Protein AF-A0A8S3CSV3-F1 (afdb_monomer)

pLDDT: mean 73.15, std 15.59, range [31.52, 91.69]

Secondary structure (DSSP, 8-state):
---S----HHHHHHHTBTHHHHHHHHHTT---SEEEEGGGTEEEEEEEEEEPSS-TT-EEEEEEEEEPPP-TTSS-----

Mean predicted aligned error: 9.32 Å

InterPro domains:
  IPR043472 Macro domain-like [G3DSA:3.40.220.10] (1-79)

Structure (mmCIF, N/CA/C/O backbone):
data_AF-A0A8S3CSV3-F1
#
_entry.id   AF-A0A8S3CSV3-F1
#
loop_
_atom_site.group_PDB
_atom_site.id
_atom_site.type_symbol
_atom_site.label_atom_id
_atom_site.label_alt_id
_atom_site.label_comp_id
_atom_site.label_asym_id
_atom_site.label_entity_id
_atom_site.label_seq_id
_atom_site.pdbx_PDB_ins_code
_atom_site.Cartn_x
_atom_site.Cartn_y
_atom_site.Cartn_z
_atom_site.occupancy
_atom_site.B_iso_or_equiv
_atom_site.auth_seq_id
_atom_site.auth_comp_id
_atom_site.auth_asym_id
_atom_site.auth_atom_id
_atom_site.pdbx_PDB_model_num
ATOM 1 N N . LEU A 1 1 ? 10.423 1.740 0.561 1.00 48.31 1 LEU A N 1
ATOM 2 C CA . LEU A 1 1 ? 9.614 1.849 1.791 1.00 48.31 1 LEU A CA 1
ATOM 3 C C . LEU A 1 1 ? 10.468 2.552 2.827 1.00 48.31 1 LEU A C 1
ATOM 5 O O . LEU A 1 1 ? 11.299 1.926 3.477 1.00 48.31 1 LEU A O 1
ATOM 9 N N . PHE A 1 2 ? 10.379 3.879 2.808 1.00 46.50 2 PHE A N 1
ATOM 10 C CA . PHE A 1 2 ? 11.098 4.773 3.710 1.00 46.50 2 PHE A CA 1
ATOM 11 C C . PHE A 1 2 ? 10.542 4.584 5.134 1.00 46.50 2 PHE A C 1
ATOM 13 O O . PHE A 1 2 ? 9.345 4.388 5.304 1.00 46.50 2 PHE A O 1
ATOM 20 N N . LEU A 1 3 ? 11.424 4.554 6.136 1.00 50.03 3 LEU A N 1
ATOM 21 C CA . LEU A 1 3 ? 11.114 4.252 7.545 1.00 50.03 3 LEU A CA 1
ATOM 22 C C . LEU A 1 3 ? 11.443 5.445 8.467 1.00 50.03 3 LEU A C 1
ATOM 24 O O . LEU A 1 3 ? 11.806 5.249 9.623 1.00 50.03 3 LEU A O 1
ATOM 28 N N . TYR A 1 4 ? 11.370 6.678 7.954 1.00 56.06 4 TYR A N 1
ATOM 29 C CA . TYR A 1 4 ? 11.857 7.879 8.654 1.00 56.06 4 TYR A CA 1
ATOM 30 C C . TYR A 1 4 ? 10.783 8.950 8.921 1.00 56.06 4 TYR A C 1
ATOM 32 O O . TYR A 1 4 ? 11.129 10.091 9.213 1.00 56.06 4 TYR A O 1
ATOM 40 N N . GLY A 1 5 ? 9.493 8.594 8.886 1.00 54.28 5 GLY A N 1
ATOM 41 C CA . GLY A 1 5 ? 8.409 9.501 9.284 1.00 54.28 5 GLY A CA 1
ATOM 42 C C . GLY A 1 5 ? 8.169 10.630 8.283 1.00 54.28 5 GLY A C 1
ATOM 43 O O . GLY A 1 5 ? 7.946 11.777 8.678 1.00 54.28 5 GLY A O 1
ATOM 44 N N . ALA A 1 6 ? 8.260 10.331 6.987 1.00 59.28 6 ALA A N 1
ATOM 45 C CA . ALA A 1 6 ? 7.885 11.277 5.954 1.00 59.28 6 ALA A CA 1
ATOM 46 C C . ALA A 1 6 ? 6.368 11.534 6.007 1.00 59.28 6 ALA A C 1
ATOM 48 O O . ALA A 1 6 ? 5.554 10.617 6.002 1.00 59.28 6 ALA A O 1
ATOM 49 N N . SER A 1 7 ? 5.960 12.805 5.998 1.00 67.75 7 SER A N 1
ATOM 50 C CA . SER A 1 7 ? 4.540 13.188 5.961 1.00 67.75 7 SER A CA 1
ATOM 51 C C . SER A 1 7 ? 3.948 12.998 4.554 1.00 67.75 7 SER A C 1
ATOM 53 O O . SER A 1 7 ? 3.543 13.955 3.894 1.00 67.75 7 SER A O 1
ATOM 55 N N . THR A 1 8 ? 3.967 11.762 4.047 1.00 78.00 8 THR A N 1
ATOM 56 C CA . THR A 1 8 ? 3.421 11.389 2.739 1.00 78.00 8 THR A CA 1
ATOM 57 C C . THR A 1 8 ? 2.109 10.626 2.887 1.00 78.00 8 THR A C 1
ATOM 59 O O . THR A 1 8 ? 1.796 10.022 3.920 1.00 78.00 8 THR A O 1
ATOM 62 N N . 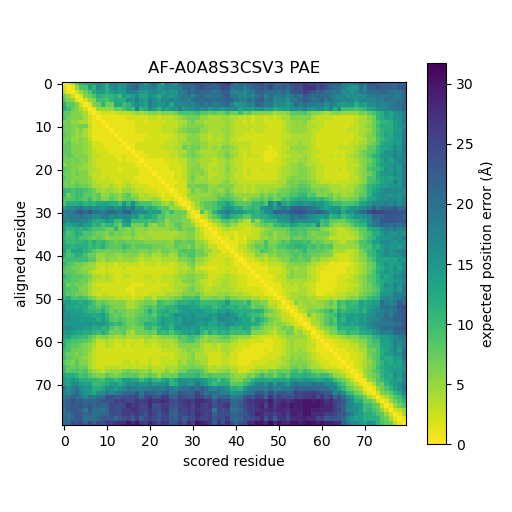GLN A 1 9 ? 1.320 10.640 1.813 1.00 82.50 9 GLN A N 1
ATOM 63 C CA . GLN A 1 9 ? 0.076 9.881 1.752 1.00 82.50 9 GLN A CA 1
ATOM 64 C C . GLN A 1 9 ? 0.329 8.368 1.870 1.00 82.50 9 GLN A C 1
ATOM 66 O O . GLN A 1 9 ? -0.416 7.683 2.569 1.00 82.50 9 GLN A O 1
ATOM 71 N N . GLU A 1 10 ? 1.395 7.855 1.243 1.00 83.19 10 GLU A N 1
ATOM 72 C CA . GLU A 1 10 ? 1.766 6.435 1.301 1.00 83.19 10 GLU A CA 1
ATOM 73 C C . GLU A 1 10 ? 2.098 5.991 2.732 1.00 83.19 10 GLU A C 1
ATOM 75 O O . GLU A 1 10 ? 1.573 4.973 3.189 1.00 83.19 10 GLU A O 1
ATOM 80 N N . GLU A 1 11 ? 2.901 6.769 3.471 1.00 83.00 11 GLU A N 1
ATOM 81 C CA . GLU A 1 11 ? 3.221 6.452 4.870 1.00 83.00 11 GLU A CA 1
ATOM 82 C C . GLU A 1 11 ? 1.967 6.465 5.748 1.00 83.00 11 GLU A C 1
ATOM 84 O O . GLU A 1 11 ? 1.771 5.558 6.556 1.00 83.00 11 GLU A O 1
ATOM 89 N N . THR A 1 12 ? 1.065 7.429 5.545 1.00 83.44 12 THR A N 1
ATOM 90 C CA . THR A 1 12 ? -0.198 7.507 6.298 1.00 83.44 12 THR A CA 1
ATOM 91 C C . THR A 1 12 ? -1.078 6.278 6.061 1.00 83.44 12 THR A C 1
ATOM 93 O O . THR A 1 12 ? -1.658 5.735 7.006 1.00 83.44 12 THR A O 1
ATOM 96 N N . ILE A 1 13 ? -1.174 5.816 4.811 1.00 86.75 13 ILE A N 1
ATOM 97 C CA . ILE A 1 13 ? -1.909 4.597 4.453 1.00 86.75 13 ILE A CA 1
ATOM 98 C C . ILE A 1 13 ? -1.250 3.373 5.095 1.00 86.75 13 ILE A C 1
ATOM 100 O O . ILE A 1 13 ? -1.945 2.555 5.696 1.00 86.75 13 ILE A O 1
ATOM 104 N N . CYS A 1 14 ? 0.076 3.253 5.009 1.00 86.62 14 CYS A N 1
ATOM 105 C CA . CYS A 1 14 ? 0.821 2.127 5.570 1.00 86.62 14 CYS A CA 1
ATOM 106 C C . CYS A 1 14 ? 0.750 2.068 7.101 1.00 86.62 14 CYS A C 1
ATOM 108 O O . CYS A 1 14 ? 0.651 0.979 7.656 1.00 86.62 14 CYS A O 1
ATOM 110 N N . TYR A 1 15 ? 0.775 3.216 7.779 1.00 84.50 15 TYR A N 1
ATOM 111 C CA . TYR A 1 15 ? 0.716 3.296 9.238 1.00 84.50 15 TYR A CA 1
ATOM 112 C C . TYR A 1 15 ? -0.662 2.908 9.785 1.00 84.50 15 TYR A C 1
ATOM 114 O O . TYR A 1 15 ? -0.766 2.225 10.800 1.00 84.50 15 TYR A O 1
ATOM 122 N N . ASN A 1 16 ? -1.728 3.319 9.096 1.00 86.06 16 ASN A N 1
ATOM 123 C CA . ASN A 1 16 ? -3.102 3.125 9.557 1.00 86.06 16 ASN A CA 1
ATOM 124 C C . ASN A 1 16 ? -3.788 1.906 8.931 1.00 86.06 16 ASN A C 1
ATOM 126 O O . ASN A 1 16 ? -5.008 1.792 9.017 1.00 86.06 16 ASN A O 1
ATOM 130 N N . SER A 1 17 ? -3.064 1.000 8.271 1.00 88.50 17 SER A N 1
ATOM 131 C CA . SER A 1 17 ? -3.677 -0.177 7.653 1.00 88.50 17 SER A CA 1
ATOM 132 C C . SER A 1 17 ? -2.743 -1.379 7.590 1.00 88.50 17 SER A C 1
ATOM 134 O O . SER A 1 17 ? -1.546 -1.290 7.844 1.00 88.50 17 SER A O 1
ATOM 136 N N . ASN A 1 18 ? -3.282 -2.532 7.200 1.00 87.31 18 ASN A N 1
ATOM 137 C CA . ASN A 1 18 ? -2.466 -3.703 6.877 1.00 87.31 18 ASN A CA 1
ATOM 138 C C . ASN A 1 18 ? -1.841 -3.657 5.462 1.00 87.31 18 ASN A C 1
ATOM 140 O O . ASN A 1 18 ? -1.181 -4.623 5.072 1.00 87.31 18 ASN A O 1
ATOM 144 N N . ALA A 1 19 ? -1.985 -2.558 4.705 1.00 87.88 19 ALA A N 1
ATOM 145 C CA . ALA A 1 19 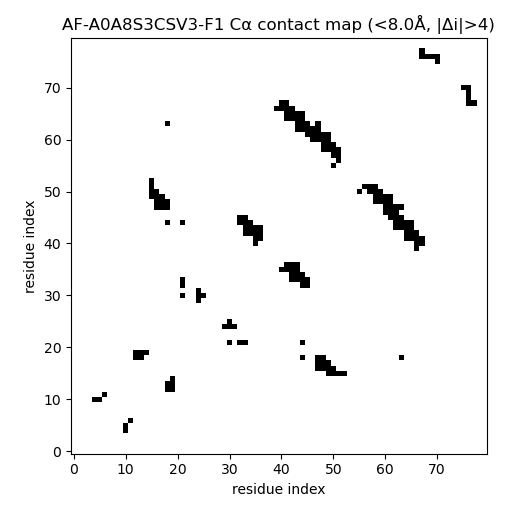? -1.435 -2.428 3.351 1.00 87.88 19 ALA A CA 1
ATOM 146 C C . ALA A 1 19 ? 0.093 -2.567 3.310 1.00 87.88 19 ALA A C 1
ATOM 148 O O . ALA A 1 19 ? 0.633 -3.150 2.370 1.00 87.88 19 ALA A O 1
ATOM 149 N N . TYR A 1 20 ? 0.792 -2.104 4.354 1.00 85.44 20 TYR A N 1
ATOM 150 C CA . TYR A 1 20 ? 2.248 -2.228 4.452 1.00 85.44 20 TYR A CA 1
ATOM 151 C C . TYR A 1 20 ? 2.710 -3.683 4.330 1.00 85.44 20 TYR A C 1
ATOM 153 O O . TYR A 1 20 ? 3.688 -3.985 3.645 1.00 85.44 20 TYR A O 1
ATOM 161 N N . ARG A 1 21 ? 1.974 -4.609 4.957 1.00 83.06 21 ARG A N 1
ATOM 162 C CA . ARG A 1 21 ? 2.305 -6.030 4.890 1.00 83.06 21 ARG A CA 1
ATOM 163 C C . ARG A 1 21 ? 2.129 -6.579 3.476 1.00 83.06 21 ARG A C 1
ATOM 165 O O . ARG A 1 21 ? 3.028 -7.260 2.999 1.00 83.06 21 ARG A O 1
ATOM 172 N N . ALA A 1 22 ? 1.039 -6.222 2.798 1.00 81.81 22 ALA A N 1
ATOM 173 C CA . ALA A 1 22 ? 0.785 -6.640 1.419 1.00 81.81 22 ALA A CA 1
ATOM 174 C C . ALA A 1 22 ? 1.856 -6.121 0.439 1.00 81.81 22 ALA A C 1
ATOM 176 O O . ALA A 1 22 ? 2.297 -6.858 -0.442 1.00 81.81 22 ALA A O 1
ATOM 177 N N . LEU A 1 23 ? 2.328 -4.882 0.624 1.00 80.88 23 LEU A N 1
ATOM 178 C CA . LEU A 1 23 ? 3.422 -4.307 -0.168 1.00 80.88 23 LEU A CA 1
ATOM 179 C C . LEU A 1 23 ? 4.760 -5.029 0.067 1.00 80.88 23 LEU A C 1
ATOM 181 O O . LEU A 1 23 ? 5.514 -5.261 -0.879 1.00 80.88 23 LEU A O 1
ATOM 185 N N . LEU A 1 24 ? 5.065 -5.418 1.310 1.00 80.81 24 LEU A N 1
ATOM 186 C CA . LEU A 1 24 ? 6.250 -6.230 1.614 1.00 80.81 24 LEU A CA 1
ATOM 187 C C . LEU A 1 24 ? 6.151 -7.630 1.004 1.00 80.81 24 LEU A C 1
ATOM 189 O O . LEU A 1 24 ? 7.104 -8.108 0.394 1.00 80.81 24 LEU A O 1
ATOM 193 N N . ASP A 1 25 ? 5.000 -8.273 1.152 1.00 79.62 25 ASP A N 1
ATOM 194 C CA . ASP A 1 25 ? 4.727 -9.607 0.625 1.00 79.62 25 ASP A CA 1
ATOM 195 C C . ASP A 1 25 ? 4.848 -9.629 -0.916 1.00 79.62 25 ASP A C 1
ATOM 197 O O . ASP A 1 25 ? 5.456 -10.547 -1.471 1.00 79.62 25 ASP A O 1
ATOM 201 N N . PHE A 1 26 ? 4.423 -8.557 -1.601 1.00 75.69 26 PHE A N 1
ATOM 202 C CA . PHE A 1 26 ? 4.718 -8.317 -3.020 1.00 75.69 26 PHE A CA 1
ATOM 203 C C . PHE A 1 26 ? 6.215 -8.225 -3.319 1.00 75.69 26 PHE A C 1
ATOM 205 O O . PHE A 1 26 ? 6.722 -8.971 -4.158 1.00 75.69 26 PHE A O 1
ATOM 212 N N . LYS A 1 27 ? 6.942 -7.360 -2.603 1.00 71.81 27 LYS A N 1
ATOM 213 C CA . LYS A 1 27 ? 8.388 -7.168 -2.792 1.00 71.81 27 LYS A CA 1
ATOM 214 C C . LYS A 1 27 ? 9.178 -8.474 -2.645 1.00 71.81 27 LYS A C 1
ATOM 216 O O . LYS A 1 27 ? 10.179 -8.662 -3.330 1.00 71.81 27 LYS A O 1
ATOM 221 N N . TYR A 1 28 ? 8.743 -9.363 -1.755 1.00 72.31 28 TYR A N 1
ATOM 222 C CA . TYR A 1 28 ? 9.413 -10.635 -1.472 1.00 72.31 28 TYR A CA 1
ATOM 223 C C . TYR A 1 28 ? 8.756 -11.853 -2.145 1.00 72.31 28 TYR A C 1
ATOM 225 O O . TYR A 1 28 ? 9.067 -12.980 -1.762 1.00 72.31 28 TYR A O 1
ATOM 233 N N . GLN A 1 29 ? 7.882 -11.648 -3.142 1.00 67.62 29 GLN A N 1
ATOM 234 C CA . GLN A 1 29 ? 7.222 -12.704 -3.932 1.00 67.62 29 GLN A CA 1
ATOM 235 C C . GLN A 1 29 ? 6.432 -13.737 -3.100 1.00 67.62 29 GLN A C 1
ATOM 237 O O . GLN A 1 29 ? 6.283 -14.893 -3.492 1.00 67.62 29 GLN A O 1
ATOM 242 N N . ARG A 1 30 ? 5.907 -13.342 -1.937 1.00 60.19 30 ARG A N 1
ATOM 243 C CA . ARG A 1 30 ? 5.092 -14.191 -1.055 1.00 60.19 30 ARG A CA 1
ATOM 244 C C . ARG A 1 30 ? 3.654 -13.715 -1.114 1.00 60.19 30 ARG A C 1
ATOM 246 O O . ARG A 1 30 ? 3.232 -12.959 -0.255 1.00 60.19 30 ARG A O 1
ATOM 253 N N . PHE A 1 31 ? 2.926 -14.058 -2.166 1.00 58.16 31 PHE A N 1
ATOM 254 C CA . PHE A 1 31 ? 1.760 -13.264 -2.520 1.00 58.16 31 PHE A CA 1
ATOM 255 C C . PHE A 1 31 ? 0.418 -13.980 -2.267 1.00 58.16 31 PHE A C 1
ATOM 257 O O . PHE A 1 31 ? 0.079 -14.897 -3.004 1.00 58.16 31 PHE A O 1
ATOM 264 N N . ASP A 1 32 ? -0.346 -13.525 -1.257 1.00 61.78 32 ASP A N 1
ATOM 265 C CA . ASP A 1 32 ? -1.677 -14.069 -0.883 1.00 61.78 32 ASP A CA 1
ATOM 266 C C . ASP A 1 32 ? -2.782 -12.980 -0.730 1.00 61.78 32 ASP A C 1
ATOM 268 O O . ASP A 1 32 ? -3.914 -13.277 -0.356 1.00 61.78 32 ASP A O 1
ATOM 272 N N . GLY A 1 33 ? -2.486 -11.695 -1.008 1.00 64.81 33 GLY A N 1
ATOM 273 C CA . GLY A 1 33 ? -3.332 -10.544 -0.601 1.00 64.81 33 GLY A CA 1
ATOM 274 C C . GLY A 1 33 ? -3.832 -9.575 -1.693 1.00 64.81 33 GLY A C 1
ATOM 275 O O . GLY A 1 33 ? -4.279 -8.474 -1.376 1.00 64.81 33 GLY A O 1
ATOM 276 N N . GLY A 1 34 ? -3.749 -9.922 -2.977 1.00 73.25 34 GLY A N 1
ATOM 277 C CA . GLY A 1 34 ? -3.923 -8.988 -4.112 1.00 73.25 34 GLY A CA 1
ATOM 278 C C . GLY A 1 34 ? -3.513 -9.559 -5.489 1.00 73.25 34 GLY A C 1
ATOM 279 O O . GLY A 1 34 ? -3.596 -10.769 -5.690 1.00 73.25 34 GLY A O 1
ATOM 280 N N .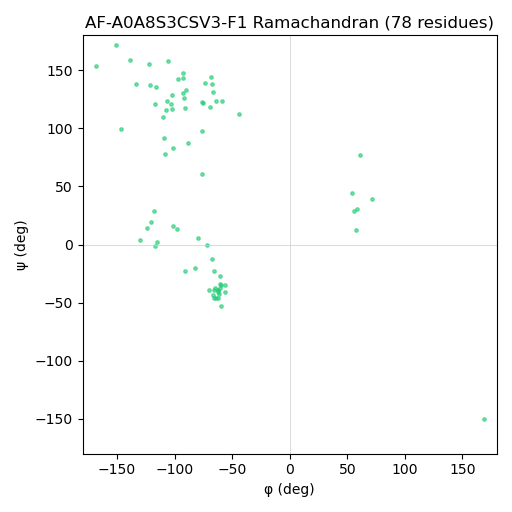 PHE A 1 35 ? -3.055 -8.735 -6.433 1.00 78.31 35 PHE A N 1
ATOM 281 C CA . PHE A 1 35 ? -2.335 -9.176 -7.644 1.00 78.31 35 PHE A CA 1
ATOM 282 C C . PHE A 1 35 ? -1.699 -7.987 -8.380 1.00 78.31 35 PHE A C 1
ATOM 284 O O . PHE A 1 35 ? -2.174 -6.854 -8.282 1.00 78.31 35 PHE A O 1
ATOM 291 N N . MET A 1 36 ? -0.623 -8.246 -9.128 1.00 79.06 36 MET A N 1
ATOM 292 C CA . MET A 1 36 ? -0.029 -7.263 -10.041 1.00 79.06 36 MET A CA 1
ATOM 293 C C . MET A 1 36 ? -0.920 -7.101 -11.276 1.00 79.06 36 MET A C 1
ATOM 295 O O . MET A 1 36 ? -1.397 -8.103 -11.808 1.00 79.06 36 MET A O 1
ATOM 299 N N . ILE A 1 37 ? -1.095 -5.869 -11.752 1.00 78.19 37 ILE A N 1
ATOM 300 C CA . ILE A 1 37 ? -1.698 -5.543 -13.048 1.00 78.19 37 ILE A CA 1
ATOM 301 C C . ILE A 1 37 ? -0.567 -5.030 -13.955 1.00 78.19 37 ILE A C 1
ATOM 303 O O . ILE A 1 37 ? -0.218 -3.843 -13.893 1.00 78.19 37 ILE A O 1
ATOM 307 N N . PRO A 1 38 ? 0.081 -5.919 -14.736 1.00 71.62 38 PRO A N 1
ATOM 308 C CA . PRO A 1 38 ? 1.306 -5.597 -15.467 1.00 71.62 38 PRO A CA 1
ATOM 309 C C . PRO A 1 38 ? 1.140 -4.448 -16.461 1.00 71.62 38 PRO A C 1
ATOM 311 O O . PRO A 1 38 ? 2.052 -3.640 -16.610 1.00 71.62 38 PRO A O 1
ATOM 314 N N . GLU A 1 39 ? -0.027 -4.339 -17.095 1.00 72.00 39 GLU A N 1
ATOM 315 C CA . GLU A 1 39 ? -0.339 -3.338 -18.120 1.00 72.00 39 GLU A CA 1
ATOM 316 C C . GLU A 1 39 ? -0.231 -1.901 -17.599 1.00 72.00 39 GLU A C 1
ATOM 318 O O . GLU A 1 39 ? 0.055 -0.986 -18.369 1.00 72.00 39 GLU A O 1
ATOM 323 N N . PHE A 1 40 ? -0.437 -1.703 -16.294 1.00 73.31 40 PHE A N 1
ATOM 324 C CA . PHE A 1 40 ? -0.411 -0.390 -15.647 1.00 73.31 40 PHE A CA 1
ATOM 325 C C . PHE A 1 40 ? 0.728 -0.238 -14.636 1.00 73.31 40 PHE A C 1
ATOM 327 O O . PHE A 1 40 ? 0.815 0.794 -13.973 1.00 73.31 40 PHE A O 1
ATOM 334 N N . GLY A 1 41 ? 1.581 -1.257 -14.478 1.00 75.75 41 GLY A N 1
ATOM 335 C CA . GLY A 1 41 ? 2.656 -1.232 -13.486 1.00 75.75 41 GLY A CA 1
ATOM 336 C C . GLY A 1 41 ? 2.151 -1.034 -12.051 1.00 75.75 41 GLY A C 1
ATOM 337 O O . GLY A 1 41 ? 2.844 -0.416 -11.244 1.00 75.75 41 GLY A O 1
ATOM 338 N N . CYS A 1 42 ? 0.943 -1.514 -11.732 1.00 83.12 42 CYS A N 1
ATOM 339 C CA . CYS A 1 42 ? 0.305 -1.280 -10.439 1.00 83.12 42 CYS A CA 1
ATOM 340 C C . CYS A 1 42 ? -0.039 -2.578 -9.703 1.00 83.12 42 CYS A C 1
ATOM 342 O O . CYS A 1 42 ? -0.229 -3.638 -10.299 1.00 83.12 42 CYS A O 1
ATOM 344 N N . LEU A 1 43 ? -0.126 -2.480 -8.382 1.00 85.94 43 LEU A N 1
ATOM 345 C CA . LEU A 1 43 ? -0.521 -3.555 -7.489 1.00 85.94 43 LEU A CA 1
ATOM 346 C C . LEU A 1 43 ? -1.929 -3.283 -6.966 1.00 85.94 43 LEU A C 1
ATOM 348 O O . LEU A 1 43 ? -2.172 -2.254 -6.335 1.00 85.94 43 LEU A O 1
ATOM 352 N N . TYR A 1 44 ? -2.841 -4.225 -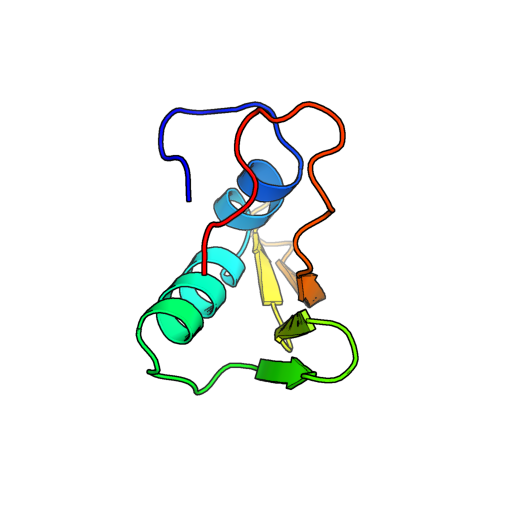7.174 1.00 88.44 44 TYR A N 1
ATOM 353 C CA . TYR A 1 44 ? -4.144 -4.215 -6.522 1.00 88.44 44 TYR A CA 1
ATOM 354 C C . TYR A 1 44 ? -4.071 -5.017 -5.219 1.00 88.44 44 TYR A C 1
ATOM 356 O O . TYR A 1 44 ? -3.658 -6.176 -5.225 1.00 88.44 44 TYR A O 1
ATOM 364 N N . ILE A 1 45 ? -4.473 -4.410 -4.104 1.00 89.69 45 ILE A N 1
ATOM 365 C CA . ILE A 1 45 ? -4.522 -5.021 -2.771 1.00 89.69 45 ILE A CA 1
ATOM 366 C C . ILE A 1 45 ? -5.980 -5.035 -2.318 1.00 89.69 45 ILE A C 1
ATOM 368 O O . ILE A 1 45 ? -6.616 -3.985 -2.202 1.00 89.69 45 ILE A O 1
ATOM 372 N N . LYS A 1 46 ? -6.508 -6.229 -2.050 1.00 89.75 46 LYS A N 1
ATOM 373 C CA . LYS A 1 46 ? -7.925 -6.423 -1.733 1.00 89.75 46 LYS A CA 1
ATOM 374 C C . LYS A 1 46 ? -8.173 -6.373 -0.228 1.00 89.75 46 LYS A C 1
ATOM 376 O O . LYS A 1 46 ? -7.403 -6.942 0.542 1.00 89.75 46 LYS A O 1
ATOM 381 N N . ASN A 1 47 ? -9.305 -5.799 0.177 1.00 89.56 47 ASN A N 1
ATOM 382 C CA . ASN A 1 47 ? -9.836 -5.854 1.540 1.00 89.56 47 ASN A CA 1
ATOM 383 C C . ASN A 1 47 ? -8.820 -5.389 2.604 1.00 89.56 47 ASN A C 1
ATOM 385 O O . ASN A 1 47 ? -8.644 -6.016 3.651 1.00 89.56 47 ASN A O 1
ATOM 389 N N . VAL A 1 48 ? -8.139 -4.281 2.315 1.00 89.75 48 VAL A N 1
ATOM 390 C CA . VAL A 1 48 ? -7.244 -3.595 3.244 1.00 89.75 48 VAL A CA 1
ATOM 391 C C . VAL A 1 48 ? -8.058 -3.070 4.414 1.00 89.75 48 VAL A C 1
ATOM 393 O O . VAL A 1 48 ? -8.997 -2.289 4.244 1.00 89.75 48 VAL A O 1
ATOM 396 N N . LYS A 1 49 ? -7.665 -3.475 5.617 1.00 90.00 49 LYS A N 1
ATOM 397 C CA . LYS A 1 49 ? -8.288 -3.046 6.862 1.00 90.00 49 LYS A CA 1
ATOM 398 C C . LYS A 1 49 ? -7.575 -1.803 7.373 1.00 90.00 49 LYS A C 1
ATOM 400 O O . LYS A 1 49 ? -6.392 -1.867 7.702 1.00 90.00 49 LYS A O 1
ATOM 405 N N . PHE A 1 50 ? -8.306 -0.698 7.452 1.00 88.50 50 PHE A N 1
ATOM 406 C CA . PHE A 1 50 ? -7.861 0.536 8.083 1.00 88.50 50 PHE A CA 1
ATOM 407 C C . PHE A 1 50 ? -8.243 0.553 9.558 1.00 88.50 50 PHE A C 1
ATOM 409 O O . PHE A 1 50 ? -9.396 0.293 9.915 1.00 88.50 50 PHE A O 1
ATOM 416 N N . PHE A 1 51 ? -7.270 0.914 10.385 1.00 84.94 51 PHE A N 1
ATOM 417 C CA . PHE A 1 51 ? -7.393 1.132 11.815 1.00 84.94 51 PHE A CA 1
ATOM 418 C C . PHE A 1 51 ? -7.433 2.641 12.048 1.00 84.94 51 PHE A C 1
ATOM 420 O O . PHE A 1 51 ? -6.476 3.344 11.723 1.00 84.94 51 PHE A O 1
ATOM 427 N N . GLN A 1 52 ? -8.542 3.168 12.568 1.00 77.25 52 GLN A N 1
ATOM 428 C CA . GLN A 1 52 ? -8.580 4.575 12.951 1.00 77.25 52 GLN A CA 1
ATOM 429 C C . GLN A 1 52 ? -7.825 4.768 14.272 1.00 77.25 52 GLN A C 1
ATOM 431 O O . GLN A 1 52 ? -8.211 4.172 15.277 1.00 77.25 52 GLN A O 1
ATOM 436 N N . PRO A 1 53 ? -6.796 5.634 14.318 1.00 68.75 53 PRO A N 1
ATOM 437 C CA . PRO A 1 53 ? -6.041 5.860 15.549 1.00 68.75 53 PRO A CA 1
ATOM 438 C C . PRO A 1 53 ? -6.883 6.528 16.647 1.00 68.75 53 PRO A C 1
ATOM 440 O O . PRO A 1 53 ? -6.566 6.399 17.824 1.00 68.75 53 PRO A O 1
ATOM 443 N N . VAL A 1 54 ? -7.962 7.226 16.271 1.00 76.00 54 VAL A N 1
ATOM 444 C CA . VAL A 1 54 ? -8.832 7.970 17.198 1.00 76.00 54 VAL A CA 1
ATOM 445 C C . VAL A 1 54 ? -10.005 7.125 17.721 1.00 76.00 54 VAL A C 1
ATOM 447 O O . VAL A 1 54 ? -10.526 7.416 18.792 1.00 76.00 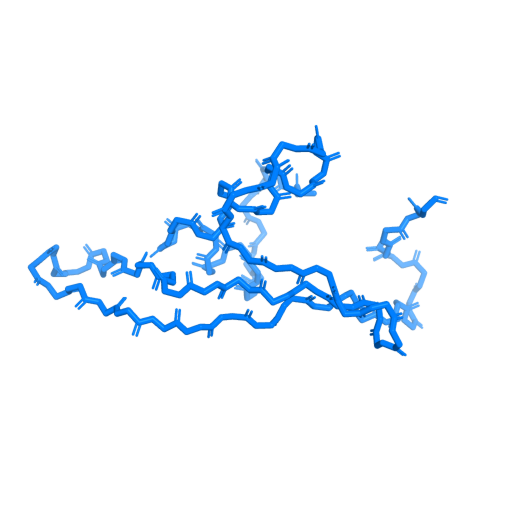54 VAL A O 1
ATOM 450 N N . ASP A 1 55 ? -10.403 6.071 17.000 1.00 76.81 55 ASP A N 1
ATOM 451 C CA . ASP A 1 55 ? -11.423 5.111 17.443 1.00 76.81 55 ASP A CA 1
ATOM 452 C C . ASP A 1 55 ? -11.102 3.701 16.906 1.00 76.81 55 ASP A C 1
ATOM 454 O O . ASP A 1 55 ? -11.406 3.385 15.751 1.00 76.81 55 ASP A O 1
ATOM 458 N N . PRO A 1 56 ? -10.506 2.820 17.729 1.00 67.75 56 PRO A N 1
ATOM 459 C CA . PRO A 1 56 ? -10.096 1.483 17.301 1.00 67.75 56 PRO A CA 1
ATOM 460 C C . PRO A 1 56 ? -11.275 0.554 16.961 1.00 67.75 56 PRO A C 1
ATOM 462 O O . PRO A 1 56 ? -11.069 -0.509 16.365 1.00 67.75 56 PRO A O 1
ATOM 465 N N . ASN A 1 57 ? -12.512 0.929 17.310 1.00 73.31 57 ASN A N 1
ATOM 466 C CA . ASN A 1 57 ? -13.705 0.152 16.970 1.00 73.31 57 ASN A CA 1
ATOM 467 C C . ASN A 1 57 ? -14.185 0.425 15.541 1.00 73.31 57 ASN A C 1
ATOM 469 O O . ASN A 1 57 ? -14.881 -0.407 14.952 1.00 73.31 57 ASN A O 1
ATOM 473 N N . VAL A 1 58 ? -13.783 1.552 14.949 1.00 74.62 58 VAL A N 1
ATOM 474 C CA . VAL A 1 58 ? -14.123 1.906 13.572 1.00 74.62 58 VAL A CA 1
ATOM 475 C C . VAL A 1 58 ? -13.071 1.322 12.639 1.00 74.62 58 VAL A C 1
ATOM 477 O O . VAL A 1 58 ? -12.083 1.955 12.269 1.00 74.62 58 VAL A O 1
ATOM 480 N N . ASN A 1 59 ? -13.310 0.078 12.233 1.00 80.25 59 ASN A N 1
ATOM 481 C CA . ASN A 1 59 ? -12.552 -0.557 11.165 1.00 80.25 59 ASN A CA 1
ATOM 482 C C . ASN A 1 59 ? -13.270 -0.350 9.832 1.00 80.25 59 ASN A C 1
ATOM 484 O O . ASN A 1 59 ? -14.465 -0.626 9.716 1.00 80.25 59 ASN A O 1
ATOM 488 N N . LYS A 1 60 ? -12.537 0.103 8.814 1.00 86.00 60 LYS A N 1
ATOM 489 C CA . LYS A 1 60 ? -13.036 0.175 7.435 1.00 86.00 60 LYS A CA 1
ATOM 490 C C . LYS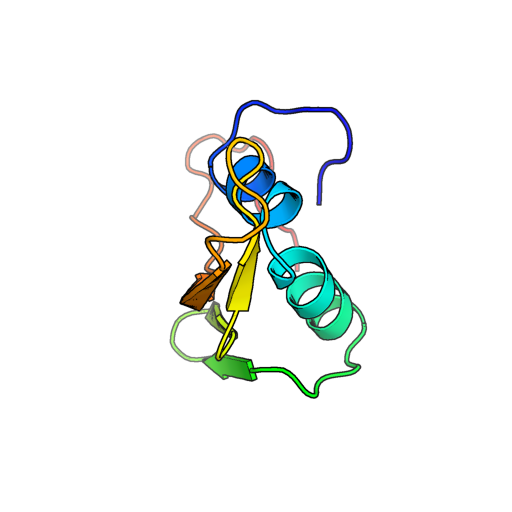 A 1 60 ? -12.223 -0.750 6.555 1.00 86.00 60 LYS A C 1
ATOM 492 O O . LYS A 1 60 ? -11.000 -0.758 6.638 1.00 86.00 60 LYS A O 1
ATOM 497 N N . ASN A 1 61 ? -12.914 -1.494 5.704 1.00 90.19 61 ASN A N 1
ATOM 498 C CA . ASN A 1 61 ? -12.281 -2.306 4.680 1.00 90.19 61 ASN A CA 1
ATOM 499 C C . ASN A 1 61 ? -12.401 -1.585 3.341 1.00 90.19 61 ASN A C 1
ATOM 501 O O . ASN A 1 61 ? -13.500 -1.171 2.967 1.00 90.19 61 ASN A O 1
ATOM 505 N N . VAL A 1 62 ? -11.285 -1.425 2.641 1.00 90.50 62 VAL A N 1
ATOM 506 C CA . VAL A 1 62 ? -11.226 -0.813 1.309 1.00 90.50 62 VAL A CA 1
ATOM 507 C C . VAL A 1 62 ? -10.263 -1.596 0.429 1.00 90.50 62 VAL A C 1
ATOM 509 O O . VAL A 1 62 ? -9.375 -2.279 0.929 1.00 90.50 62 VAL A O 1
ATOM 512 N N . ASP A 1 63 ? -10.402 -1.466 -0.880 1.00 91.69 63 ASP A N 1
ATOM 513 C CA . ASP A 1 63 ? -9.382 -1.940 -1.809 1.00 91.69 63 ASP A CA 1
ATOM 514 C C . ASP A 1 63 ? -8.408 -0.801 -2.130 1.00 91.69 63 ASP A C 1
ATOM 516 O O . ASP A 1 63 ? -8.798 0.369 -2.158 1.00 91.69 63 ASP A O 1
ATOM 520 N N . ILE A 1 64 ? -7.141 -1.135 -2.369 1.00 90.12 64 ILE A N 1
ATOM 521 C CA . ILE A 1 64 ? -6.087 -0.175 -2.716 1.00 90.12 64 ILE A CA 1
ATOM 522 C C . ILE A 1 64 ? -5.490 -0.540 -4.070 1.00 90.12 64 ILE A C 1
ATOM 524 O O . ILE A 1 64 ? -5.187 -1.701 -4.332 1.00 90.12 64 ILE A O 1
ATOM 528 N N . ILE A 1 65 ? -5.262 0.474 -4.903 1.00 89.94 65 ILE A N 1
ATOM 529 C CA . ILE A 1 65 ? -4.391 0.382 -6.076 1.00 89.94 65 ILE A CA 1
ATOM 530 C C . ILE A 1 65 ? -3.127 1.175 -5.750 1.00 89.94 65 ILE A C 1
ATOM 532 O O . ILE A 1 65 ? -3.194 2.384 -5.534 1.00 89.94 65 ILE A O 1
ATOM 536 N N . ALA A 1 66 ? -1.987 0.495 -5.688 1.00 86.69 66 ALA A N 1
ATOM 537 C CA . ALA A 1 66 ? -0.681 1.106 -5.486 1.00 86.69 66 ALA A CA 1
ATOM 538 C C . ALA A 1 66 ? 0.064 1.156 -6.823 1.00 86.69 66 ALA A C 1
ATOM 540 O O . ALA A 1 66 ? 0.306 0.123 -7.444 1.00 86.69 66 ALA A O 1
ATOM 541 N N . ALA A 1 67 ? 0.433 2.352 -7.265 1.00 84.38 67 ALA A N 1
ATOM 542 C CA . ALA A 1 67 ? 1.226 2.573 -8.467 1.00 84.38 67 ALA A CA 1
ATOM 543 C C . ALA A 1 67 ? 2.343 3.563 -8.137 1.00 84.38 67 ALA A C 1
ATOM 545 O O . ALA A 1 67 ? 2.106 4.551 -7.441 1.00 84.38 67 ALA A O 1
ATOM 546 N N . ALA A 1 68 ? 3.553 3.303 -8.628 1.00 75.50 68 ALA A N 1
ATOM 547 C CA . ALA A 1 68 ? 4.627 4.280 -8.540 1.00 75.50 68 ALA A CA 1
ATOM 548 C C . ALA A 1 68 ? 4.370 5.375 -9.582 1.00 75.50 68 ALA A C 1
ATOM 550 O O . ALA A 1 68 ? 4.266 5.091 -10.775 1.00 75.50 68 ALA A O 1
ATOM 551 N N . CYS A 1 69 ? 4.253 6.626 -9.142 1.00 66.94 69 CYS A N 1
ATOM 552 C CA . CYS A 1 69 ? 4.260 7.750 -10.070 1.00 66.94 69 CYS A CA 1
ATOM 553 C C . CYS A 1 69 ? 5.656 7.891 -10.686 1.00 66.94 69 CYS A C 1
ATOM 555 O O . CYS A 1 69 ? 6.659 7.691 -9.997 1.00 66.94 69 CYS A O 1
ATOM 557 N N . TYR A 1 70 ? 5.720 8.277 -11.964 1.00 59.91 70 TYR A N 1
ATOM 558 C CA . TYR A 1 70 ? 6.976 8.740 -12.543 1.00 59.91 70 TYR A CA 1
ATOM 559 C C . TYR A 1 70 ? 7.465 9.940 -11.743 1.00 59.91 70 TYR A C 1
ATOM 561 O O . TYR A 1 70 ? 6.758 10.937 -11.582 1.00 59.91 70 TYR A O 1
ATOM 569 N N . ASP A 1 71 ? 8.675 9.818 -11.231 1.00 57.44 71 ASP A N 1
ATOM 570 C CA . ASP A 1 71 ? 9.342 10.892 -10.535 1.00 57.44 71 ASP A CA 1
ATOM 571 C C . ASP A 1 71 ? 9.849 11.906 -11.566 1.00 57.44 71 ASP A C 1
ATOM 573 O O . ASP A 1 71 ? 10.882 11.724 -12.205 1.00 57.44 71 ASP A O 1
ATOM 577 N N . LEU A 1 72 ? 9.071 12.973 -11.757 1.00 52.97 72 LEU A N 1
ATOM 578 C CA . LEU A 1 72 ? 9.400 14.084 -12.655 1.00 52.97 72 LEU A CA 1
ATOM 579 C C . LEU A 1 72 ? 10.532 14.975 -12.107 1.00 52.97 72 LEU A C 1
ATOM 581 O O . LEU A 1 72 ? 10.885 15.966 -12.744 1.00 52.97 72 LEU A O 1
ATOM 585 N N . THR A 1 73 ? 11.067 14.657 -10.924 1.00 50.38 73 THR A N 1
ATOM 586 C CA . THR A 1 73 ? 12.060 15.453 -10.193 1.00 50.38 73 THR A CA 1
ATOM 587 C C . THR A 1 73 ? 13.409 14.752 -9.993 1.00 50.38 73 THR A C 1
ATOM 589 O O 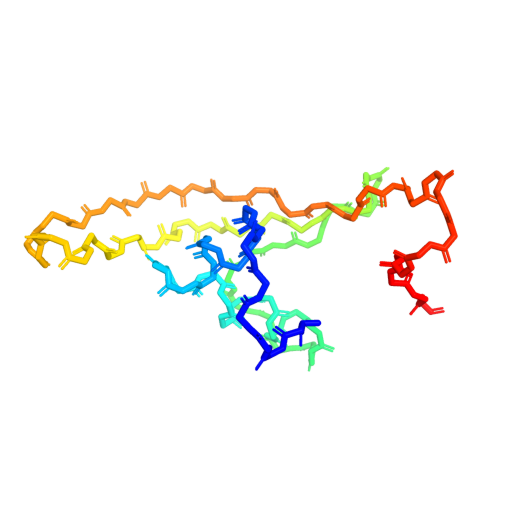. THR A 1 73 ? 14.305 15.373 -9.432 1.00 50.38 73 THR A O 1
ATOM 592 N N . GLU A 1 74 ? 13.576 13.504 -10.454 1.00 44.88 74 GLU A N 1
ATOM 593 C CA . GLU A 1 74 ? 14.753 12.639 -10.203 1.00 44.88 74 GLU A CA 1
ATOM 594 C C . GLU A 1 74 ? 15.060 12.368 -8.709 1.00 44.88 74 GLU A C 1
ATOM 596 O O . GLU A 1 74 ? 16.118 11.834 -8.365 1.00 44.88 74 GLU A O 1
ATOM 601 N N . VAL A 1 75 ? 14.137 12.690 -7.797 1.00 48.03 75 VAL A N 1
ATOM 602 C CA . VAL A 1 75 ? 14.237 12.384 -6.365 1.00 48.03 75 VAL A CA 1
ATOM 603 C C . VAL A 1 75 ? 13.383 11.157 -6.012 1.00 48.03 75 VAL A C 1
ATOM 605 O O . VAL A 1 75 ? 12.276 11.249 -5.485 1.00 48.03 75 VAL A O 1
ATOM 608 N N . HIS A 1 76 ? 13.982 9.988 -6.256 1.00 48.59 76 HIS A N 1
ATOM 609 C CA . HIS A 1 76 ? 13.581 8.659 -5.782 1.00 48.59 76 HIS A CA 1
ATOM 610 C C . HIS A 1 76 ? 12.189 8.133 -6.198 1.00 48.59 76 HIS A C 1
ATOM 612 O O . HIS A 1 76 ? 11.297 7.953 -5.369 1.00 48.59 76 HIS A O 1
ATOM 618 N N . GLY A 1 77 ? 12.075 7.681 -7.448 1.00 36.72 77 GLY A N 1
ATOM 619 C CA . GLY A 1 77 ? 11.154 6.610 -7.859 1.00 36.72 77 GLY A CA 1
ATOM 620 C C . GLY A 1 77 ? 11.866 5.250 -7.925 1.00 36.72 77 GLY A C 1
ATOM 621 O O . GLY A 1 77 ? 13.033 5.185 -8.300 1.00 36.72 77 GLY A O 1
ATOM 622 N N . LEU A 1 78 ? 11.193 4.163 -7.528 1.00 36.91 78 LEU A N 1
ATOM 623 C CA . LEU A 1 78 ? 11.722 2.788 -7.503 1.00 36.91 78 LEU A CA 1
ATOM 624 C C . LEU A 1 78 ? 12.510 2.417 -8.776 1.00 36.91 78 LEU A C 1
ATOM 626 O O . LEU A 1 78 ? 11.923 2.229 -9.839 1.00 36.91 78 LEU A O 1
ATOM 630 N N . HIS A 1 79 ? 13.822 2.219 -8.639 1.00 31.52 79 HIS A N 1
ATOM 631 C CA . HIS A 1 79 ? 14.591 1.451 -9.614 1.00 31.52 79 HIS A CA 1
ATOM 632 C C . HIS A 1 79 ? 14.178 -0.024 -9.512 1.00 31.52 79 HIS A C 1
ATOM 634 O O . HIS A 1 79 ? 14.316 -0.632 -8.445 1.00 31.52 79 HIS A O 1
ATOM 640 N N . ILE A 1 80 ? 13.631 -0.549 -10.612 1.00 33.16 80 ILE A N 1
ATOM 641 C CA . ILE A 1 80 ? 13.430 -1.983 -10.866 1.00 33.16 80 ILE A CA 1
ATOM 642 C C . ILE A 1 80 ? 14.779 -2.600 -11.234 1.00 33.16 80 ILE A C 1
ATOM 644 O O . ILE A 1 80 ? 15.512 -1.948 -12.016 1.00 33.16 80 ILE A O 1
#

Foldseek 3Di:
DDDDPPPDPVVVLVVFWVVVVQVVCVVVVNHDFFDADVVQQKTKGAQIWGADPVDRVDIDTDIDIGHFDPDPPPPDDDDD

Organism: NCBI:txid392030

Solvent-accessible surface area (backbone atoms only — not comparable to full-atom values): 5085 Å² total; per-residue (Å²): 135,87,89,78,81,64,96,42,72,67,50,53,50,34,73,33,28,56,50,45,56,50,56,48,26,54,78,69,72,55,78,88,52,63,50,78,42,77,95,73,64,26,37,41,35,57,69,32,45,32,52,36,94,90,45,78,83,54,66,48,72,41,71,46,78,51,62,80,67,83,53,92,75,82,75,81,53,88,84,128

Nearest PDB structures (foldseek):
  6f9w-assembly1_A-2  TM=5.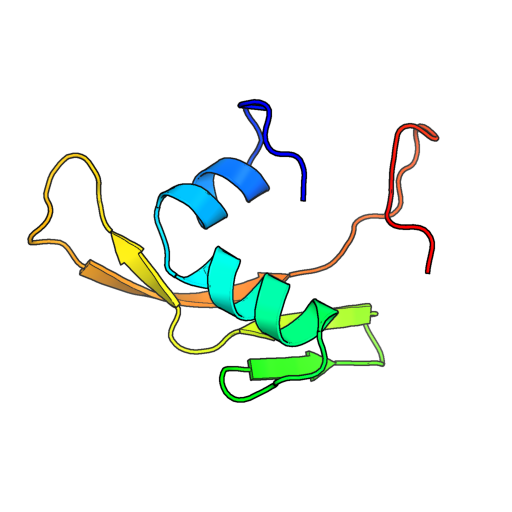397E-01  e=1.623E+00  Homo sapiens
  8ae6-assembly1_Q  TM=3.548E-01  e=3.883E+00  Saccharomyces cere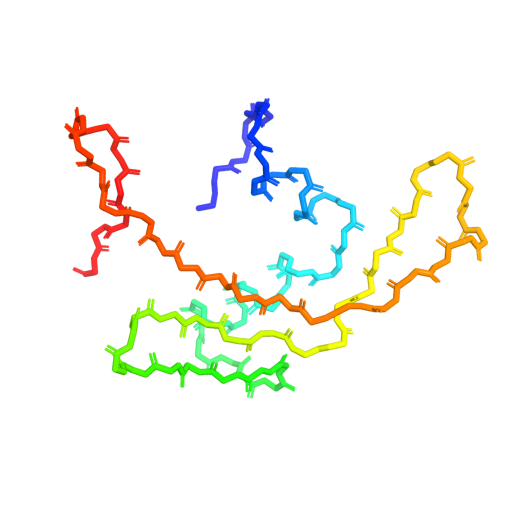visiae
  3by7-assembly1_D  TM=3.772E-01  e=3.428E+00  uncultured marine organism
  8qxd-assembly1_22  TM=3.084E-01  e=5.302E+00  Homo sapiens

Radius of gyration: 13.56 Å; Cα contacts (8 Å, |Δi|>4): 96; chains: 1; bounding box: 29×30×36 Å

Sequence (80 aa):
LFLYGASTQEETICYNSNAYRALLDFKYQRFDGGFMIPEFGCLYIKNVKFFQPVDPNVNKNVDIIAAACYDLTEVHGLHI